Protein AF-A0A956DYC0-F1 (afdb_monomer_lite)

Structure (mmCIF, N/CA/C/O backbone):
data_AF-A0A956DYC0-F1
#
_entry.id   AF-A0A956DYC0-F1
#
loop_
_atom_site.group_PDB
_atom_site.id
_atom_site.type_symbol
_atom_site.label_atom_id
_atom_site.label_alt_id
_atom_site.label_comp_id
_atom_site.label_asym_id
_atom_site.label_entity_id
_atom_site.label_seq_id
_atom_site.pdbx_PDB_ins_code
_atom_site.Cartn_x
_atom_site.Cartn_y
_atom_site.Cartn_z
_atom_site.occupancy
_atom_site.B_iso_or_equiv
_atom_site.auth_seq_id
_atom_site.auth_comp_id
_atom_site.auth_asym_id
_atom_site.auth_atom_id
_atom_site.pdbx_PDB_model_num
ATOM 1 N N . MET A 1 1 ? 24.864 18.639 1.095 1.00 34.06 1 MET A N 1
ATOM 2 C CA . MET A 1 1 ? 24.977 17.179 1.279 1.00 34.06 1 MET A CA 1
ATOM 3 C C . MET A 1 1 ? 24.622 16.540 -0.057 1.00 34.06 1 MET A C 1
ATOM 5 O O . MET A 1 1 ? 23.462 16.574 -0.440 1.00 34.06 1 MET A O 1
ATOM 9 N N . ARG A 1 2 ? 25.625 16.157 -0.858 1.00 31.14 2 ARG A N 1
ATOM 10 C CA . ARG A 1 2 ? 25.400 15.535 -2.173 1.00 31.14 2 ARG A CA 1
ATOM 11 C C . ARG A 1 2 ? 24.999 14.083 -1.911 1.00 31.14 2 ARG A C 1
ATOM 13 O O . ARG A 1 2 ? 25.770 13.373 -1.278 1.00 31.14 2 ARG A O 1
ATOM 20 N N . HIS A 1 3 ? 23.799 13.680 -2.324 1.00 32.25 3 HIS A N 1
ATOM 21 C CA . HIS A 1 3 ? 23.423 12.270 -2.339 1.00 32.25 3 HIS A CA 1
ATOM 22 C C . HIS A 1 3 ? 24.269 11.576 -3.405 1.00 32.25 3 HIS A C 1
ATOM 24 O O . HIS A 1 3 ? 23.993 11.684 -4.598 1.00 32.25 3 HIS A O 1
ATOM 30 N N . ASP A 1 4 ? 25.337 10.922 -2.960 1.00 34.47 4 ASP A N 1
ATOM 31 C CA . ASP A 1 4 ? 26.006 9.894 -3.739 1.00 34.47 4 ASP A CA 1
ATOM 32 C C . ASP A 1 4 ? 25.007 8.738 -3.883 1.00 34.47 4 ASP A C 1
ATOM 34 O O . ASP A 1 4 ? 24.726 8.001 -2.941 1.00 34.47 4 ASP A O 1
ATOM 38 N N . SER A 1 5 ? 24.345 8.699 -5.037 1.00 38.72 5 SER A N 1
ATOM 39 C CA . SER A 1 5 ? 23.397 7.661 -5.441 1.00 38.72 5 SER A CA 1
ATOM 40 C C . SER A 1 5 ? 24.158 6.560 -6.169 1.00 38.72 5 SER A C 1
ATOM 42 O O . SER A 1 5 ? 23.833 6.183 -7.294 1.00 38.72 5 SER A O 1
ATOM 44 N N . THR A 1 6 ? 25.216 6.065 -5.535 1.00 36.75 6 THR A N 1
ATOM 45 C CA . THR A 1 6 ? 25.912 4.868 -5.983 1.00 36.75 6 THR A CA 1
ATOM 46 C C . THR A 1 6 ? 24.935 3.706 -5.835 1.00 36.75 6 THR A C 1
ATOM 48 O O . THR A 1 6 ? 24.700 3.190 -4.746 1.00 36.75 6 THR A O 1
ATOM 51 N N . ILE A 1 7 ? 24.284 3.357 -6.950 1.00 46.53 7 ILE A N 1
ATOM 52 C CA . ILE A 1 7 ? 23.527 2.116 -7.094 1.00 46.53 7 ILE A CA 1
ATOM 53 C C . ILE A 1 7 ? 24.442 0.993 -6.622 1.00 46.53 7 ILE A C 1
ATOM 55 O O . ILE A 1 7 ? 25.565 0.859 -7.110 1.00 46.53 7 ILE A O 1
ATOM 59 N N . ASP A 1 8 ? 23.957 0.210 -5.667 1.00 48.94 8 ASP A N 1
ATOM 60 C CA . ASP A 1 8 ? 24.648 -0.974 -5.190 1.00 48.94 8 ASP A CA 1
ATOM 61 C C . ASP A 1 8 ? 24.904 -1.929 -6.368 1.00 48.94 8 ASP A C 1
ATOM 63 O O . ASP A 1 8 ? 23.996 -2.566 -6.902 1.00 48.94 8 ASP A O 1
ATOM 67 N N . THR A 1 9 ? 26.163 -1.982 -6.806 1.00 48.00 9 THR A N 1
ATOM 68 C CA . THR A 1 9 ? 26.621 -2.814 -7.930 1.00 48.00 9 THR A CA 1
ATOM 69 C C . THR A 1 9 ? 26.598 -4.313 -7.620 1.00 48.00 9 THR A C 1
ATOM 71 O O . THR A 1 9 ? 26.847 -5.116 -8.519 1.00 48.00 9 THR A O 1
ATOM 74 N N . THR A 1 10 ? 26.290 -4.709 -6.378 1.00 60.09 10 THR A N 1
ATOM 75 C CA . THR A 1 10 ? 26.169 -6.120 -5.982 1.00 60.09 10 THR A CA 1
ATOM 76 C C . THR A 1 10 ? 24.792 -6.716 -6.283 1.00 60.09 10 THR A C 1
ATOM 78 O O . THR A 1 10 ? 24.654 -7.941 -6.354 1.00 60.09 10 THR A O 1
ATOM 81 N N . ALA A 1 11 ? 23.786 -5.877 -6.541 1.00 69.00 11 ALA A N 1
ATOM 82 C CA . ALA A 1 11 ? 22.440 -6.332 -6.849 1.00 69.00 11 ALA A CA 1
ATOM 83 C C . ALA A 1 11 ? 22.343 -7.000 -8.228 1.00 69.00 11 ALA A C 1
ATOM 85 O O . ALA A 1 11 ? 22.900 -6.534 -9.225 1.00 69.00 11 ALA A O 1
ATOM 86 N N . ALA A 1 12 ? 21.584 -8.094 -8.310 1.00 80.44 12 ALA A N 1
ATOM 87 C CA . ALA A 1 12 ? 21.341 -8.778 -9.574 1.00 80.44 12 ALA A CA 1
ATOM 88 C C . ALA A 1 12 ? 20.539 -7.882 -10.538 1.00 80.44 12 ALA A C 1
ATOM 90 O O . ALA A 1 12 ? 19.494 -7.337 -10.182 1.00 80.44 12 ALA A O 1
ATOM 91 N N . ASN A 1 13 ? 21.004 -7.762 -11.783 1.00 84.69 13 ASN A N 1
ATOM 92 C CA . ASN A 1 13 ? 20.296 -7.022 -12.823 1.00 84.69 13 ASN A CA 1
ATOM 93 C C . ASN A 1 13 ? 19.103 -7.842 -13.341 1.00 84.69 13 ASN A C 1
ATOM 95 O O . ASN A 1 13 ? 19.291 -8.871 -13.988 1.00 84.69 13 ASN A O 1
ATOM 99 N N . LEU A 1 14 ? 17.882 -7.367 -13.082 1.00 88.25 14 LEU A N 1
ATOM 100 C CA . LEU A 1 14 ? 16.631 -8.025 -13.485 1.00 88.25 14 LEU A CA 1
ATOM 101 C C . LEU A 1 14 ? 15.960 -7.358 -14.695 1.00 88.25 14 LEU A C 1
ATOM 103 O O . LEU A 1 14 ? 14.752 -7.490 -14.887 1.00 88.25 14 LEU A O 1
ATOM 107 N N . ARG A 1 15 ? 16.706 -6.620 -15.524 1.00 87.88 15 ARG A N 1
ATOM 108 C CA . ARG A 1 15 ? 16.139 -5.924 -16.690 1.00 87.88 15 ARG A CA 1
ATOM 109 C C . ARG A 1 15 ? 15.423 -6.864 -17.661 1.00 87.88 15 ARG A C 1
ATOM 111 O O . ARG A 1 15 ? 14.330 -6.530 -18.095 1.00 87.88 15 ARG A O 1
ATOM 118 N N . SER A 1 16 ? 15.993 -8.029 -17.966 1.00 88.19 16 SER A N 1
ATOM 119 C CA . SER A 1 16 ? 15.356 -9.004 -18.866 1.00 88.19 16 SER A CA 1
ATOM 120 C C . SER A 1 16 ? 14.007 -9.493 -18.328 1.00 88.19 16 SER A C 1
ATOM 122 O O . SER A 1 16 ? 13.070 -9.691 -19.092 1.00 88.19 16 SER A O 1
ATOM 124 N N . VAL A 1 17 ? 13.872 -9.616 -17.004 1.00 87.50 17 VAL A N 1
ATOM 125 C CA . VAL A 1 17 ? 12.592 -9.926 -16.351 1.00 87.50 17 VAL A CA 1
ATOM 126 C C . VAL A 1 17 ? 11.616 -8.760 -16.505 1.00 87.50 17 VAL A C 1
ATOM 128 O O . VAL A 1 17 ? 10.456 -8.977 -16.834 1.00 87.50 17 VAL A O 1
ATOM 131 N N . ALA A 1 18 ? 12.074 -7.519 -16.320 1.00 86.19 18 ALA A N 1
ATOM 132 C CA . ALA A 1 18 ? 11.242 -6.338 -16.545 1.00 86.19 18 ALA A CA 1
ATOM 133 C C . ALA A 1 18 ? 10.750 -6.236 -17.998 1.00 86.19 18 ALA A C 1
ATOM 135 O O . ALA A 1 18 ? 9.591 -5.900 -18.224 1.00 86.19 18 ALA A O 1
ATOM 136 N N . GLU A 1 19 ? 11.599 -6.564 -18.975 1.00 88.00 19 GLU A N 1
ATOM 137 C CA . GLU A 1 19 ? 11.237 -6.595 -20.397 1.00 88.00 19 GLU A CA 1
ATOM 138 C C . GLU A 1 19 ? 10.149 -7.641 -20.679 1.00 88.00 19 GLU A C 1
ATOM 140 O O . GLU A 1 19 ? 9.173 -7.320 -21.356 1.00 88.00 19 GLU A O 1
ATOM 145 N N . LEU A 1 20 ? 10.257 -8.839 -20.089 1.00 88.88 20 LEU A N 1
ATOM 146 C CA . LEU A 1 20 ? 9.207 -9.862 -20.160 1.00 88.88 20 LEU A CA 1
ATOM 147 C C . LEU A 1 20 ? 7.888 -9.368 -19.554 1.00 88.88 20 LEU A C 1
ATOM 149 O O . LEU A 1 20 ? 6.838 -9.541 -20.158 1.00 88.88 20 LEU A O 1
ATOM 153 N N . VAL A 1 21 ? 7.922 -8.691 -18.401 1.00 86.12 21 VAL A N 1
ATOM 154 C CA . VAL A 1 21 ? 6.699 -8.161 -17.771 1.00 86.12 21 VAL A CA 1
ATOM 155 C C . VAL A 1 21 ? 6.010 -7.118 -18.656 1.00 86.12 21 VAL A C 1
ATOM 157 O O . VAL A 1 21 ? 4.786 -7.135 -18.784 1.00 86.12 21 VAL A O 1
ATOM 160 N N . VAL A 1 22 ? 6.770 -6.220 -19.290 1.00 85.00 22 VAL A N 1
ATOM 161 C CA . VAL A 1 22 ? 6.196 -5.242 -20.229 1.00 85.00 22 VAL A CA 1
ATOM 162 C C . VAL A 1 22 ? 5.591 -5.944 -21.447 1.00 85.00 22 VAL A C 1
ATOM 164 O O . VAL A 1 22 ? 4.468 -5.614 -21.827 1.00 85.00 22 VAL A O 1
ATOM 167 N N . ALA A 1 23 ? 6.310 -6.902 -22.038 1.00 85.44 23 ALA A N 1
ATOM 168 C CA . ALA A 1 23 ? 5.888 -7.592 -23.254 1.00 85.44 23 ALA A CA 1
ATOM 169 C C . ALA A 1 23 ? 4.670 -8.505 -23.033 1.00 85.44 23 ALA A C 1
ATOM 171 O O . ALA A 1 23 ? 3.701 -8.425 -23.787 1.00 85.44 23 ALA A O 1
ATOM 172 N N . ASP A 1 24 ? 4.694 -9.324 -21.981 1.00 88.31 24 ASP A N 1
ATOM 173 C CA . ASP A 1 24 ? 3.736 -10.419 -21.791 1.00 88.31 24 ASP A CA 1
ATOM 174 C C . ASP A 1 24 ? 2.506 -10.001 -20.976 1.00 88.31 24 ASP A C 1
ATOM 176 O O . ASP A 1 24 ? 1.420 -10.554 -21.153 1.00 88.31 24 ASP A O 1
ATOM 180 N N . HIS A 1 25 ? 2.648 -9.017 -20.080 1.00 80.56 25 HIS A N 1
ATOM 181 C CA . HIS A 1 25 ? 1.558 -8.568 -19.203 1.00 80.56 25 HIS A CA 1
ATOM 182 C C . HIS A 1 25 ? 0.999 -7.197 -19.573 1.00 80.56 25 HIS A C 1
ATOM 184 O O . HIS A 1 25 ? 0.137 -6.685 -18.858 1.00 80.56 25 HIS A O 1
ATOM 190 N N . ALA A 1 26 ? 1.485 -6.603 -20.669 1.00 75.50 26 ALA A N 1
ATOM 191 C CA . ALA A 1 26 ? 1.122 -5.256 -21.094 1.00 75.50 26 ALA A CA 1
ATOM 192 C C . ALA A 1 26 ? 1.177 -4.260 -19.921 1.00 75.50 26 ALA A C 1
ATOM 194 O O . ALA A 1 26 ? 0.277 -3.432 -19.762 1.00 75.50 26 ALA A O 1
ATOM 195 N N . ALA A 1 27 ? 2.218 -4.368 -19.080 1.00 69.19 27 ALA A N 1
ATOM 196 C CA . ALA A 1 27 ? 2.474 -3.446 -17.979 1.00 69.19 27 ALA A CA 1
ATOM 197 C C . ALA A 1 27 ? 2.775 -2.062 -18.569 1.00 69.19 27 ALA A C 1
ATOM 199 O O . ALA A 1 27 ? 3.917 -1.707 -18.862 1.00 69.19 27 ALA A O 1
ATOM 200 N N . ALA A 1 28 ? 1.710 -1.324 -18.862 1.00 69.12 28 ALA A N 1
ATOM 201 C CA . ALA A 1 28 ? 1.778 -0.092 -19.611 1.00 69.12 28 ALA A CA 1
ATOM 202 C C . ALA A 1 28 ? 2.047 1.081 -18.659 1.00 69.12 28 ALA A C 1
ATOM 204 O O . ALA A 1 28 ? 1.350 1.213 -17.652 1.00 69.12 28 ALA A O 1
ATOM 205 N N . PRO A 1 29 ? 2.994 1.977 -18.982 1.00 71.56 29 PRO A N 1
ATOM 206 C CA . PRO A 1 29 ? 3.938 1.934 -20.102 1.00 71.56 29 PRO A CA 1
ATOM 207 C C . PRO A 1 29 ? 5.318 1.345 -19.737 1.00 71.56 29 PRO A C 1
ATOM 209 O O . PRO A 1 29 ? 6.195 1.251 -20.598 1.00 71.56 29 PRO A O 1
ATOM 212 N N . CYS A 1 30 ? 5.519 0.945 -18.481 1.00 82.56 30 CYS A N 1
ATOM 213 C CA . CYS A 1 30 ? 6.776 0.407 -17.973 1.00 82.56 30 CYS A CA 1
ATOM 214 C C . CYS A 1 30 ? 6.566 -0.573 -16.815 1.00 82.56 30 CYS A C 1
ATOM 216 O O . CYS A 1 30 ? 5.571 -0.501 -16.093 1.00 82.56 30 CYS A O 1
ATOM 218 N N . ALA A 1 31 ? 7.569 -1.416 -16.577 1.00 83.62 31 ALA A N 1
ATOM 219 C CA . ALA A 1 31 ? 7.654 -2.279 -15.410 1.00 83.62 31 ALA A CA 1
ATOM 220 C C . ALA A 1 31 ? 8.945 -2.005 -14.636 1.00 83.62 31 ALA A C 1
ATOM 222 O O . ALA A 1 31 ? 10.021 -1.859 -15.221 1.00 83.62 31 ALA A O 1
ATOM 223 N N . VAL A 1 32 ? 8.831 -1.992 -13.310 1.00 84.88 32 VAL A N 1
ATOM 224 C CA . VAL A 1 32 ? 9.963 -2.117 -12.391 1.00 84.88 32 VAL A CA 1
ATOM 225 C C . VAL A 1 32 ? 9.778 -3.423 -11.645 1.00 84.88 32 VAL A C 1
ATOM 227 O O . VAL A 1 32 ? 8.723 -3.665 -11.061 1.00 84.88 32 VAL A O 1
ATOM 230 N N . VAL A 1 33 ? 10.797 -4.270 -11.677 1.00 84.12 33 VAL A N 1
ATOM 231 C CA . VAL A 1 33 ? 10.774 -5.572 -11.019 1.00 84.12 33 VAL A CA 1
ATOM 232 C C . VAL A 1 33 ? 11.873 -5.578 -9.979 1.00 84.12 33 VAL A C 1
ATOM 234 O O . VAL A 1 33 ? 13.021 -5.266 -10.286 1.00 84.12 33 VAL A O 1
ATOM 237 N N . GLY A 1 34 ? 11.509 -5.913 -8.748 1.00 86.25 34 GLY A N 1
ATOM 238 C CA . GLY A 1 34 ? 12.435 -6.178 -7.657 1.00 86.25 34 GLY A CA 1
ATOM 239 C C . GLY A 1 34 ? 12.259 -7.616 -7.193 1.00 86.25 34 GLY A C 1
ATOM 240 O O . GLY A 1 34 ? 11.146 -8.142 -7.204 1.00 86.25 34 GLY A O 1
ATOM 241 N N . GLY A 1 35 ? 13.349 -8.258 -6.796 1.00 83.00 35 GLY A N 1
ATOM 242 C CA . GLY A 1 35 ? 13.334 -9.639 -6.342 1.00 83.00 35 GLY A CA 1
ATOM 243 C C . GLY A 1 35 ? 14.425 -9.916 -5.323 1.00 83.00 35 GLY A C 1
ATOM 244 O O . GLY A 1 35 ? 15.437 -9.221 -5.254 1.00 83.00 35 GLY A O 1
ATOM 245 N N . ALA A 1 36 ? 14.207 -10.961 -4.536 1.00 82.81 36 ALA A N 1
ATOM 246 C CA . ALA A 1 36 ? 15.200 -11.517 -3.637 1.00 82.81 36 ALA A CA 1
ATOM 247 C C . ALA A 1 36 ? 15.235 -13.030 -3.836 1.00 82.81 36 ALA A C 1
ATOM 249 O O . ALA A 1 36 ? 14.191 -13.681 -3.880 1.00 82.81 36 ALA A O 1
ATOM 250 N N . VAL A 1 37 ? 16.432 -13.590 -3.953 1.00 73.25 37 VAL A N 1
ATOM 251 C CA . VAL A 1 37 ? 16.652 -15.031 -4.045 1.00 73.25 37 VAL A CA 1
ATOM 252 C C . VAL A 1 37 ? 17.528 -15.440 -2.882 1.00 73.25 37 VAL A C 1
ATOM 254 O O . VAL A 1 37 ? 18.630 -14.927 -2.712 1.00 73.25 37 VAL A O 1
ATOM 257 N N . ARG A 1 38 ? 17.061 -16.400 -2.088 1.00 74.69 38 ARG A N 1
ATOM 258 C CA . ARG A 1 38 ? 17.907 -17.027 -1.081 1.00 74.69 38 ARG A CA 1
ATOM 259 C C . ARG A 1 38 ? 18.794 -18.061 -1.760 1.00 74.69 38 ARG A C 1
ATOM 261 O O . ARG A 1 38 ? 18.287 -19.018 -2.339 1.00 74.69 38 ARG A O 1
ATOM 268 N N . GLY A 1 39 ? 20.107 -17.886 -1.681 1.00 63.81 39 GLY A N 1
ATOM 269 C CA . GLY A 1 39 ? 21.053 -18.924 -2.057 1.00 63.81 39 GLY A CA 1
ATOM 270 C C . GLY A 1 39 ? 20.873 -20.123 -1.131 1.00 63.81 39 GLY A C 1
ATOM 271 O O . GLY A 1 39 ? 21.136 -20.037 0.069 1.00 63.81 39 GLY A O 1
ATOM 272 N N . SER A 1 40 ? 20.404 -21.249 -1.664 1.00 55.16 40 SER A N 1
ATOM 273 C CA . SER A 1 40 ? 20.405 -22.517 -0.940 1.00 55.16 40 SER A CA 1
ATOM 274 C C . SER A 1 40 ? 21.854 -22.921 -0.664 1.00 55.16 40 SER A C 1
ATOM 276 O O . SER A 1 40 ? 22.632 -23.128 -1.596 1.00 55.16 40 SER A O 1
ATOM 278 N N . ARG A 1 41 ? 22.244 -23.043 0.606 1.00 51.91 41 ARG A N 1
ATOM 279 C CA . ARG A 1 41 ? 23.504 -23.705 0.960 1.00 51.91 41 ARG A CA 1
ATOM 280 C C . ARG A 1 41 ? 23.389 -25.197 0.637 1.00 51.91 41 ARG A C 1
ATOM 282 O O . ARG A 1 41 ? 22.842 -25.923 1.450 1.00 51.91 41 ARG A O 1
ATOM 289 N N . GLU A 1 42 ? 23.953 -25.613 -0.494 1.00 44.06 42 GLU A N 1
ATOM 290 C CA . GLU A 1 42 ? 24.914 -26.724 -0.593 1.00 44.06 42 GLU A CA 1
ATOM 291 C C . GLU A 1 42 ? 25.876 -26.432 -1.767 1.00 44.06 42 GLU A C 1
ATOM 293 O O . GLU A 1 42 ? 25.454 -26.312 -2.913 1.00 44.06 42 GLU A O 1
ATOM 298 N N . GLY A 1 43 ? 27.175 -26.265 -1.480 1.00 48.03 43 GLY A N 1
ATOM 299 C CA . GLY A 1 43 ? 28.246 -26.377 -2.486 1.00 48.03 43 GLY A CA 1
ATOM 300 C C . GLY A 1 43 ? 28.879 -25.109 -3.088 1.00 48.03 43 GLY A C 1
ATOM 301 O O . GLY A 1 43 ? 29.874 -25.251 -3.793 1.00 48.03 43 GLY A O 1
ATOM 302 N N . LEU A 1 44 ? 28.403 -23.885 -2.818 1.00 46.03 44 LEU A N 1
ATOM 303 C CA . LEU A 1 44 ? 29.034 -22.654 -3.343 1.00 46.03 44 LEU A CA 1
ATOM 304 C C . LEU A 1 44 ? 29.827 -21.891 -2.261 1.00 46.03 44 LEU A C 1
ATOM 306 O O . LEU A 1 44 ? 29.279 -21.639 -1.183 1.00 46.03 44 LEU A O 1
ATOM 310 N N . PRO A 1 45 ? 31.097 -21.504 -2.515 1.00 41.16 45 PRO A N 1
ATOM 311 C CA . PRO A 1 45 ? 31.881 -20.715 -1.572 1.00 41.16 45 PRO A CA 1
ATOM 312 C C . PRO A 1 45 ? 31.239 -19.337 -1.381 1.00 41.16 45 PRO A C 1
ATOM 314 O O . PRO A 1 45 ? 31.051 -18.576 -2.328 1.00 41.16 45 PRO A O 1
ATOM 317 N N . VAL A 1 46 ? 30.893 -19.035 -0.130 1.00 48.03 46 VAL A N 1
ATOM 318 C CA . VAL A 1 46 ? 30.388 -17.731 0.310 1.00 48.03 46 VAL A CA 1
ATOM 319 C C . VAL A 1 46 ? 31.511 -16.711 0.122 1.00 48.03 46 VAL A C 1
ATOM 321 O O . VAL A 1 46 ? 32.482 -16.727 0.879 1.00 48.03 46 VAL A O 1
ATOM 324 N N . SER A 1 47 ? 31.411 -15.838 -0.885 1.00 45.03 47 SER A N 1
ATOM 325 C CA . SER A 1 47 ? 32.315 -14.693 -0.985 1.00 45.03 47 SER A CA 1
ATOM 326 C C . SER A 1 47 ? 31.963 -13.693 0.110 1.00 45.03 47 SER A C 1
ATOM 328 O O . SER A 1 47 ? 30.825 -13.243 0.228 1.00 45.03 47 SER A O 1
ATOM 330 N N . THR A 1 48 ? 32.956 -13.372 0.927 1.00 43.16 48 THR A N 1
ATOM 331 C CA . THR A 1 48 ? 32.893 -12.452 2.059 1.00 43.16 48 THR A CA 1
ATOM 332 C C . THR A 1 48 ? 32.725 -11.006 1.598 1.00 43.16 48 THR A C 1
ATOM 334 O O . THR A 1 48 ? 33.687 -10.249 1.552 1.00 43.16 48 THR A O 1
ATOM 337 N N . THR A 1 49 ? 31.498 -10.611 1.290 1.00 44.56 49 THR A N 1
ATOM 338 C CA . THR A 1 49 ? 31.050 -9.214 1.316 1.00 44.56 49 THR A CA 1
ATOM 339 C C . THR A 1 49 ? 29.615 -9.228 1.832 1.00 44.56 49 THR A C 1
ATOM 341 O O . THR A 1 49 ? 28.812 -10.047 1.403 1.00 44.56 49 THR A O 1
ATOM 344 N N . SER A 1 50 ? 29.340 -8.420 2.850 1.00 48.69 50 SER A N 1
ATOM 345 C CA . SER A 1 50 ? 28.193 -8.512 3.758 1.00 48.69 50 SER A CA 1
ATOM 346 C C . SER A 1 50 ? 26.809 -8.635 3.091 1.00 48.69 50 SER A C 1
ATOM 348 O O . SER A 1 50 ? 26.221 -7.630 2.710 1.00 48.69 50 SER A O 1
ATOM 350 N N . GLU A 1 51 ? 26.238 -9.839 3.086 1.00 49.00 51 GLU A N 1
ATOM 351 C CA . GLU A 1 51 ? 24.795 -10.091 2.969 1.00 49.00 51 GLU A CA 1
ATOM 352 C C . GLU A 1 51 ? 24.402 -11.004 4.139 1.00 49.00 51 GLU A C 1
ATOM 354 O O . GLU A 1 51 ? 24.745 -12.190 4.175 1.00 49.00 51 GLU A O 1
ATOM 359 N N . ALA A 1 52 ? 23.736 -10.449 5.152 1.00 51.66 52 ALA A N 1
ATOM 360 C CA . ALA A 1 52 ? 23.164 -11.255 6.222 1.00 51.66 52 ALA A CA 1
ATOM 361 C C . ALA A 1 52 ? 22.114 -12.222 5.622 1.00 51.66 52 ALA A C 1
ATOM 363 O O . ALA A 1 52 ? 21.274 -11.822 4.821 1.00 51.66 52 ALA A O 1
ATOM 364 N N . ASP A 1 53 ? 22.187 -13.501 6.002 1.00 58.97 53 ASP A N 1
ATOM 365 C CA . ASP A 1 53 ? 21.214 -14.577 5.729 1.00 58.97 53 ASP A CA 1
ATOM 366 C C . ASP A 1 53 ? 21.165 -15.234 4.333 1.00 58.97 53 ASP A C 1
ATOM 368 O O . ASP A 1 53 ? 20.278 -16.060 4.072 1.00 58.97 53 ASP A O 1
ATOM 372 N N . GLY A 1 54 ? 22.155 -14.986 3.467 1.00 67.94 54 GLY A N 1
ATOM 373 C CA . GLY A 1 54 ? 22.276 -15.686 2.178 1.00 67.94 54 GLY A CA 1
ATOM 374 C C . GLY A 1 54 ? 21.205 -15.288 1.161 1.00 67.94 54 GLY A C 1
ATOM 375 O O . GLY A 1 54 ? 20.879 -16.066 0.266 1.00 67.94 54 GLY A O 1
ATOM 376 N N . TRP A 1 55 ? 20.631 -14.099 1.318 1.00 76.38 55 TRP A N 1
ATOM 377 C CA . TRP A 1 55 ? 19.713 -13.497 0.362 1.00 76.38 55 TRP A CA 1
ATOM 378 C C . TRP A 1 55 ? 20.469 -12.592 -0.589 1.00 76.38 55 TRP A C 1
ATOM 380 O O . TRP A 1 55 ? 21.133 -11.670 -0.139 1.00 76.38 55 TRP A O 1
ATOM 390 N N . ARG A 1 56 ? 20.281 -12.831 -1.884 1.00 79.44 56 ARG A N 1
ATOM 391 C CA . ARG A 1 56 ? 20.723 -11.957 -2.963 1.00 79.44 56 ARG A CA 1
ATOM 392 C C . ARG A 1 56 ? 19.544 -11.146 -3.456 1.00 79.44 56 ARG A C 1
ATOM 394 O O . ARG A 1 56 ? 18.516 -11.717 -3.828 1.00 79.44 56 ARG A O 1
ATOM 401 N N . PHE A 1 57 ? 19.698 -9.835 -3.502 1.00 83.94 57 PHE A N 1
ATOM 402 C CA . PHE A 1 57 ? 18.663 -8.925 -3.984 1.00 83.94 57 PHE A CA 1
ATOM 403 C C . PHE A 1 57 ? 18.956 -8.484 -5.420 1.00 83.94 57 PHE A C 1
ATOM 405 O O . PHE A 1 57 ? 20.101 -8.490 -5.871 1.00 83.94 57 PHE A O 1
ATOM 412 N N . GLY A 1 58 ? 17.917 -8.134 -6.170 1.00 86.50 58 GLY A N 1
ATOM 413 C CA . GLY A 1 58 ? 18.051 -7.671 -7.545 1.00 86.50 58 GLY A CA 1
ATOM 414 C C . GLY A 1 58 ? 16.882 -6.812 -7.990 1.00 86.50 58 GLY A C 1
ATOM 415 O O . GLY A 1 58 ? 15.781 -6.908 -7.442 1.00 86.50 58 GLY A O 1
ATOM 416 N N . TRP A 1 59 ? 17.117 -5.978 -8.997 1.00 89.00 59 TRP A N 1
ATOM 417 C CA . TRP A 1 59 ? 16.081 -5.149 -9.604 1.00 89.00 59 TRP A CA 1
ATOM 418 C C . TRP A 1 59 ? 16.380 -4.806 -11.063 1.00 89.00 59 TRP A C 1
ATOM 420 O O . TRP A 1 59 ? 17.507 -4.916 -11.546 1.00 89.00 59 TRP A O 1
ATOM 430 N N . GLY A 1 60 ? 15.344 -4.389 -11.784 1.00 88.69 60 GLY A N 1
ATOM 431 C CA . GLY A 1 60 ? 15.425 -3.945 -13.169 1.00 88.69 60 GLY A CA 1
ATOM 432 C C . GLY A 1 60 ? 14.210 -3.113 -13.554 1.00 88.69 60 GLY A C 1
ATOM 433 O O . GLY A 1 60 ? 13.144 -3.240 -12.954 1.00 88.69 60 GLY A O 1
ATOM 434 N N . ALA A 1 61 ? 14.377 -2.255 -14.555 1.00 89.12 61 ALA A N 1
ATOM 435 C CA . ALA A 1 61 ? 13.302 -1.451 -15.120 1.00 89.12 61 ALA A CA 1
ATOM 436 C C . ALA A 1 61 ? 13.334 -1.540 -16.649 1.00 89.12 61 ALA A C 1
ATOM 438 O O . ALA A 1 61 ? 14.417 -1.560 -17.239 1.00 89.12 61 ALA A O 1
ATOM 439 N N . ALA A 1 62 ? 12.159 -1.583 -17.274 1.00 89.56 62 ALA A N 1
ATOM 440 C CA . ALA A 1 62 ? 11.997 -1.593 -18.725 1.00 89.56 62 ALA A CA 1
ATOM 441 C C . ALA A 1 62 ? 10.697 -0.889 -19.144 1.00 89.56 62 ALA A C 1
ATOM 443 O O . ALA A 1 62 ? 9.759 -0.778 -18.355 1.00 89.56 62 ALA A O 1
ATOM 444 N N . GLY A 1 63 ? 10.640 -0.427 -20.395 1.00 87.44 63 GLY A N 1
ATOM 445 C CA . GLY A 1 63 ? 9.500 0.293 -20.972 1.00 87.44 63 GLY A CA 1
ATOM 446 C C . GLY A 1 63 ? 9.742 1.797 -21.115 1.00 87.44 63 GLY A C 1
ATOM 447 O O . GLY A 1 63 ? 10.885 2.257 -21.152 1.00 87.44 63 GLY A O 1
ATOM 448 N N . VAL A 1 64 ? 8.663 2.568 -21.219 1.00 84.81 64 VAL A N 1
ATOM 449 C CA . VAL A 1 64 ? 8.676 4.027 -21.429 1.00 84.81 64 VAL A CA 1
ATOM 450 C C . VAL A 1 64 ? 7.827 4.722 -20.363 1.00 84.81 64 VAL A C 1
ATOM 452 O O . VAL A 1 64 ? 6.939 4.103 -19.797 1.00 84.81 64 VAL A O 1
ATOM 455 N N . LEU A 1 65 ? 8.083 5.995 -20.045 1.00 75.19 65 LEU A N 1
ATOM 456 C CA . LEU A 1 65 ? 7.412 6.651 -18.902 1.00 75.19 65 LEU A C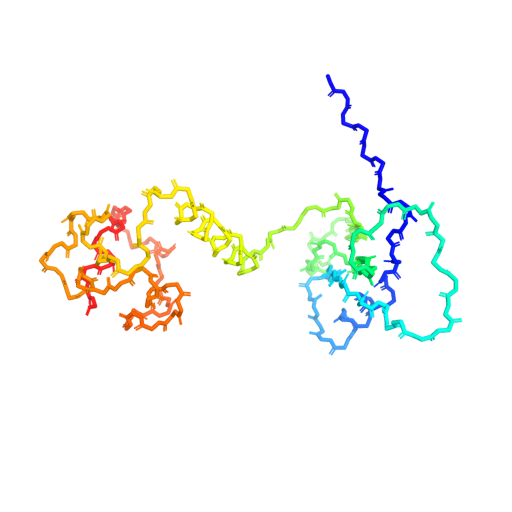A 1
ATOM 457 C C . LEU A 1 65 ? 5.947 7.052 -19.146 1.00 75.19 65 LEU A C 1
ATOM 459 O O . LEU A 1 65 ? 5.213 7.281 -18.187 1.00 75.19 65 LEU A O 1
ATOM 463 N N . TRP A 1 66 ? 5.496 7.158 -20.398 1.00 73.88 66 TRP A N 1
ATOM 464 C CA . TRP A 1 66 ? 4.097 7.467 -20.708 1.00 73.88 66 TRP A CA 1
ATOM 465 C C . TRP A 1 66 ? 3.640 6.849 -22.032 1.00 73.88 66 TRP A C 1
ATOM 467 O O . TRP A 1 66 ? 4.310 6.955 -23.058 1.00 73.88 66 TRP A O 1
ATOM 477 N N . THR A 1 67 ? 2.440 6.273 -22.032 1.00 63.56 67 THR A N 1
ATOM 478 C CA . THR A 1 67 ? 1.678 5.902 -23.230 1.00 63.56 67 THR A CA 1
ATOM 479 C C . THR A 1 67 ? 0.730 7.046 -23.575 1.00 63.56 67 THR A C 1
ATOM 481 O O . THR A 1 67 ? -0.455 7.021 -23.256 1.00 63.56 67 THR A O 1
ATOM 484 N N . ARG A 1 68 ? 1.244 8.101 -24.214 1.00 58.59 68 ARG A N 1
ATOM 485 C CA . ARG A 1 68 ? 0.358 9.050 -24.905 1.00 58.59 68 ARG A CA 1
ATOM 486 C C . ARG A 1 68 ? 0.144 8.578 -26.343 1.00 58.59 68 ARG A C 1
ATOM 488 O O . ARG A 1 68 ? 1.092 8.071 -26.942 1.00 58.59 68 ARG A O 1
ATOM 495 N N . PRO A 1 69 ? -1.058 8.772 -26.918 1.00 57.59 69 PRO A N 1
ATOM 496 C CA . PRO A 1 69 ? -1.261 8.565 -28.344 1.00 57.59 69 PRO A CA 1
ATOM 497 C C . PRO A 1 69 ? -0.208 9.369 -29.126 1.00 57.59 69 PRO A C 1
ATOM 499 O O . PRO A 1 69 ? 0.012 10.535 -28.775 1.00 57.59 69 PRO A O 1
ATOM 502 N N . PRO A 1 70 ? 0.411 8.810 -30.183 1.00 55.75 70 PRO A N 1
ATOM 503 C CA . PRO A 1 70 ? 1.443 9.496 -30.967 1.00 55.75 70 PRO A CA 1
ATOM 504 C C . PRO A 1 70 ? 1.024 10.897 -31.440 1.00 55.75 70 PRO A C 1
ATOM 506 O O . PRO A 1 70 ? 1.849 11.798 -31.522 1.00 55.75 70 PRO A O 1
ATOM 509 N N . ALA A 1 71 ? -0.278 11.113 -31.656 1.00 59.53 71 ALA A N 1
ATOM 510 C CA . ALA A 1 71 ? -0.855 12.390 -32.075 1.00 59.53 71 ALA A CA 1
ATOM 511 C C . ALA A 1 71 ? -0.699 13.548 -31.063 1.00 59.53 71 ALA A C 1
ATOM 513 O O . ALA A 1 71 ? -0.873 14.704 -31.440 1.00 59.53 71 ALA A O 1
ATOM 514 N N . LEU A 1 72 ? -0.392 13.268 -29.789 1.00 57.78 72 LEU A N 1
ATOM 515 C CA . LEU A 1 72 ? -0.270 14.277 -28.723 1.00 57.78 72 LEU A CA 1
ATOM 516 C C . LEU A 1 72 ? 1.162 14.448 -28.195 1.00 57.78 72 LEU A C 1
ATOM 518 O O . LEU A 1 72 ? 1.395 15.251 -27.286 1.00 57.78 72 LEU A O 1
ATOM 522 N N . LEU A 1 73 ? 2.127 13.698 -28.729 1.00 60.00 73 LEU A N 1
ATOM 523 C CA . LEU A 1 73 ? 3.526 13.779 -28.326 1.00 60.00 73 LEU A CA 1
ATOM 524 C C . LEU A 1 73 ? 4.339 14.547 -29.367 1.00 60.00 73 LEU A C 1
ATOM 526 O O . LEU A 1 73 ? 4.363 14.200 -30.540 1.00 60.00 73 LEU A O 1
ATOM 530 N N . ARG A 1 74 ? 5.042 15.592 -28.915 1.00 62.22 74 ARG A N 1
ATOM 531 C CA . ARG A 1 74 ? 6.022 16.322 -29.738 1.00 62.22 74 ARG A CA 1
ATOM 532 C C . ARG A 1 74 ? 7.351 15.567 -29.876 1.00 62.22 74 ARG A C 1
ATOM 534 O O . ARG A 1 74 ? 8.145 15.916 -30.741 1.00 62.22 74 ARG A O 1
ATOM 541 N N . THR A 1 75 ? 7.592 14.574 -29.019 1.00 66.12 75 THR A N 1
ATOM 542 C CA . THR A 1 75 ? 8.823 13.774 -28.937 1.00 66.12 75 THR A CA 1
ATOM 543 C C . THR A 1 75 ? 8.506 12.357 -28.460 1.00 66.12 75 THR A C 1
ATOM 545 O O . THR A 1 75 ? 7.519 12.154 -27.748 1.00 66.12 75 THR A O 1
ATOM 548 N N . GLU A 1 76 ? 9.362 11.392 -28.796 1.00 72.38 76 GLU A N 1
ATOM 549 C CA . GLU A 1 76 ? 9.269 10.025 -28.271 1.00 72.38 76 GLU A CA 1
ATOM 550 C C . GLU A 1 76 ? 9.269 10.009 -26.728 1.00 72.38 76 GLU A C 1
ATOM 552 O O . GLU A 1 76 ? 9.912 10.859 -26.096 1.00 72.38 76 GLU A O 1
ATOM 557 N N . PRO A 1 77 ? 8.517 9.090 -26.094 1.00 74.44 77 PRO A N 1
ATOM 558 C CA . PRO A 1 77 ? 8.506 8.964 -24.645 1.00 74.44 77 PRO A CA 1
ATOM 559 C C . PRO A 1 77 ? 9.878 8.480 -24.139 1.00 74.44 77 PRO A C 1
ATOM 561 O O . PRO A 1 77 ? 10.471 7.581 -24.738 1.00 74.44 77 PRO A O 1
ATOM 564 N N . PRO A 1 78 ? 10.397 9.039 -23.033 1.00 81.88 78 PRO A N 1
ATOM 565 C CA . PRO A 1 78 ? 11.695 8.647 -22.501 1.00 81.88 78 PRO A CA 1
ATOM 566 C C . PRO A 1 78 ? 11.669 7.199 -22.000 1.00 81.88 78 PRO A C 1
ATOM 568 O O . PRO A 1 78 ? 10.664 6.731 -21.451 1.00 81.88 78 PRO A O 1
ATOM 571 N N . SER A 1 79 ? 12.796 6.504 -22.159 1.00 85.44 79 SER A N 1
ATOM 572 C CA . SER A 1 79 ? 12.985 5.157 -21.624 1.00 85.44 79 SER A CA 1
ATOM 573 C C . SER A 1 79 ? 12.956 5.166 -20.096 1.00 85.44 79 SER A C 1
ATOM 575 O O . SER A 1 79 ? 13.579 6.014 -19.453 1.00 85.44 79 SER A O 1
ATOM 577 N N . ALA A 1 80 ? 12.266 4.190 -19.513 1.00 84.94 80 ALA A N 1
ATOM 578 C CA . ALA A 1 80 ? 12.306 3.956 -18.080 1.00 84.94 80 ALA A CA 1
ATOM 579 C C . ALA A 1 80 ? 13.705 3.481 -17.650 1.00 84.94 80 ALA A C 1
ATOM 581 O O . ALA A 1 80 ? 14.403 2.773 -18.378 1.00 84.94 80 ALA A O 1
ATOM 582 N N . SER A 1 81 ? 14.112 3.856 -16.440 1.00 83.62 81 SER A N 1
ATOM 583 C CA . SER A 1 81 ? 15.351 3.387 -15.814 1.00 83.62 81 SER A CA 1
ATOM 584 C C . SER A 1 81 ? 15.150 3.239 -14.310 1.00 83.62 81 SER A C 1
ATOM 586 O O . SER A 1 81 ? 14.179 3.753 -13.758 1.00 83.62 81 SER A O 1
ATOM 588 N N . THR A 1 82 ? 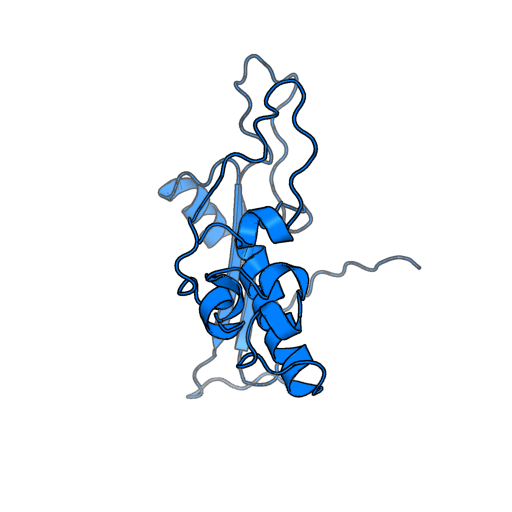16.094 2.592 -13.630 1.00 82.19 82 THR A N 1
ATOM 589 C CA . THR A 1 82 ? 16.071 2.389 -12.170 1.00 82.19 82 THR A CA 1
ATOM 590 C C . THR A 1 82 ? 16.215 3.680 -11.359 1.00 82.19 82 THR A C 1
ATOM 592 O O . THR A 1 82 ? 16.069 3.649 -10.143 1.00 82.19 82 THR A O 1
ATOM 595 N N . HIS A 1 83 ? 16.507 4.812 -12.007 1.00 82.38 83 HIS A N 1
ATOM 596 C CA . HIS A 1 83 ? 16.554 6.132 -11.370 1.00 82.38 83 HIS A CA 1
ATOM 597 C C . HIS A 1 83 ? 15.215 6.874 -11.414 1.00 82.38 83 HIS A C 1
ATOM 599 O O . HIS A 1 83 ? 15.065 7.903 -10.757 1.00 82.38 83 HIS A O 1
ATOM 605 N N . HIS A 1 84 ? 14.254 6.393 -12.204 1.00 82.69 84 HIS A N 1
ATOM 606 C CA . HIS A 1 84 ? 12.941 7.012 -12.285 1.00 82.69 84 HIS A CA 1
ATOM 607 C C . HIS A 1 84 ? 12.072 6.566 -11.112 1.00 82.69 84 HIS A C 1
ATOM 609 O O . HIS A 1 84 ? 12.034 5.390 -10.753 1.00 82.69 84 HIS A O 1
ATOM 615 N N . ILE A 1 85 ? 11.368 7.528 -10.521 1.00 80.12 85 ILE A N 1
ATOM 616 C CA . ILE A 1 85 ? 10.448 7.302 -9.409 1.00 80.12 85 ILE A CA 1
ATOM 617 C C . ILE A 1 85 ? 9.043 7.117 -9.983 1.00 80.12 85 ILE A C 1
ATOM 619 O O . ILE A 1 85 ? 8.599 7.915 -10.808 1.00 80.12 85 ILE A O 1
ATOM 623 N N . PHE A 1 86 ? 8.350 6.082 -9.514 1.00 76.00 86 PHE A N 1
ATOM 624 C CA . PHE A 1 86 ? 6.976 5.761 -9.889 1.00 76.00 86 PHE A CA 1
ATOM 625 C C . PHE A 1 86 ? 6.066 5.805 -8.664 1.00 76.00 86 PHE A C 1
ATOM 627 O O . PHE A 1 86 ? 6.515 5.545 -7.545 1.00 76.00 86 PHE A O 1
ATOM 634 N N . ASP A 1 87 ? 4.783 6.101 -8.882 1.00 77.50 87 ASP A N 1
ATOM 635 C CA . ASP A 1 87 ? 3.771 5.885 -7.852 1.00 77.50 87 ASP A CA 1
ATOM 636 C C . ASP A 1 87 ? 3.675 4.380 -7.563 1.00 77.50 87 ASP A C 1
ATOM 638 O O . ASP A 1 87 ? 3.422 3.569 -8.455 1.00 77.50 87 ASP A O 1
ATOM 642 N N . LEU A 1 88 ? 3.921 4.006 -6.308 1.00 82.88 88 LEU A N 1
ATOM 643 C CA . LEU A 1 88 ? 3.881 2.621 -5.850 1.00 82.88 88 LEU A CA 1
ATOM 644 C C . LEU A 1 88 ? 2.445 2.105 -5.681 1.00 82.88 88 LEU A C 1
ATOM 646 O O . LEU A 1 88 ? 2.238 0.895 -5.562 1.00 82.88 88 LEU A O 1
ATOM 650 N N . ALA A 1 89 ? 1.449 2.994 -5.663 1.00 84.56 89 ALA A N 1
ATOM 651 C CA . ALA A 1 89 ? 0.041 2.673 -5.495 1.00 84.56 89 ALA A CA 1
ATOM 652 C C . ALA A 1 89 ? -0.168 1.669 -4.343 1.00 84.56 89 ALA A C 1
ATOM 654 O O . ALA A 1 89 ? 0.236 1.903 -3.199 1.00 84.56 89 ALA A O 1
ATOM 655 N N . SER A 1 90 ? -0.767 0.508 -4.625 1.00 88.00 90 SER A N 1
ATOM 656 C CA . SER A 1 90 ? -1.025 -0.521 -3.612 1.00 88.00 90 SER A CA 1
ATOM 657 C C . SER A 1 90 ? 0.232 -1.166 -3.014 1.00 88.00 90 SER A C 1
ATOM 659 O O . SER A 1 90 ? 0.123 -1.721 -1.920 1.00 88.00 90 SER A O 1
ATOM 661 N N . LEU A 1 91 ? 1.415 -1.037 -3.630 1.00 86.19 91 LEU A N 1
ATOM 662 C CA . LEU A 1 91 ? 2.688 -1.459 -3.021 1.00 86.19 91 LEU A CA 1
ATOM 663 C C . LEU A 1 91 ? 3.074 -0.605 -1.799 1.00 86.19 91 LEU A C 1
ATOM 665 O O . LEU A 1 91 ? 3.995 -0.952 -1.066 1.00 86.19 91 LEU A O 1
ATOM 669 N N . THR A 1 92 ? 2.327 0.462 -1.512 1.00 90.50 92 THR A N 1
ATOM 670 C CA . THR A 1 92 ? 2.437 1.222 -0.259 1.00 90.50 92 THR A CA 1
ATOM 671 C C . THR A 1 92 ? 1.898 0.438 0.950 1.00 90.50 92 THR A C 1
ATOM 673 O O . THR A 1 92 ? 2.346 0.651 2.076 1.00 90.50 92 THR A O 1
ATOM 676 N N . LYS A 1 93 ? 0.966 -0.512 0.761 1.00 93.25 93 LYS A N 1
ATOM 677 C CA . LYS A 1 93 ? 0.330 -1.256 1.870 1.00 93.25 93 LYS A CA 1
ATOM 678 C C . LYS A 1 93 ? 1.327 -2.077 2.713 1.00 93.25 93 LYS A C 1
ATOM 680 O O . LYS A 1 93 ? 1.240 -1.994 3.936 1.00 93.25 93 LYS A O 1
ATOM 685 N N . PRO A 1 94 ? 2.304 -2.808 2.135 1.00 93.38 94 PRO A N 1
ATOM 686 C CA . PRO A 1 94 ? 3.368 -3.446 2.914 1.00 93.38 94 PRO A CA 1
ATOM 687 C C . PRO A 1 94 ? 4.181 -2.482 3.789 1.00 93.38 94 PRO A C 1
ATOM 689 O O . PRO A 1 94 ? 4.558 -2.850 4.899 1.00 93.38 94 PRO A O 1
ATOM 692 N N . ILE A 1 95 ? 4.416 -1.243 3.337 1.00 94.00 95 ILE A N 1
ATOM 693 C CA . ILE A 1 95 ? 5.101 -0.220 4.145 1.00 94.00 95 ILE A CA 1
ATOM 694 C C . ILE A 1 95 ? 4.242 0.133 5.365 1.00 94.00 95 ILE A C 1
ATOM 696 O O . ILE A 1 95 ? 4.746 0.185 6.484 1.00 94.00 95 ILE A O 1
ATOM 700 N N . VAL A 1 96 ? 2.929 0.303 5.174 1.00 94.94 96 VAL A N 1
ATOM 701 C CA . VAL A 1 96 ? 1.979 0.516 6.279 1.00 94.94 96 VAL A CA 1
ATOM 702 C C . VAL A 1 96 ? 1.976 -0.679 7.240 1.00 94.94 96 VAL A C 1
ATOM 704 O O . VAL A 1 96 ? 2.071 -0.486 8.450 1.00 94.94 96 VAL A O 1
ATOM 707 N N . ALA A 1 97 ? 1.947 -1.910 6.726 1.00 95.00 97 ALA A N 1
ATOM 708 C CA . ALA A 1 97 ? 1.991 -3.119 7.547 1.00 95.00 97 ALA A CA 1
ATOM 709 C C . ALA A 1 97 ? 3.283 -3.217 8.382 1.00 95.00 97 ALA A C 1
ATOM 711 O O . ALA A 1 97 ? 3.230 -3.540 9.571 1.00 95.00 97 ALA A O 1
ATOM 712 N N . LEU A 1 98 ? 4.438 -2.883 7.794 1.00 95.81 98 LEU A N 1
ATOM 713 C CA . LEU A 1 98 ? 5.716 -2.828 8.506 1.00 95.81 98 LEU A CA 1
ATOM 714 C C . LEU A 1 98 ? 5.701 -1.764 9.611 1.00 95.81 98 LEU A C 1
ATOM 716 O O . LEU A 1 98 ? 6.173 -2.021 10.719 1.00 95.81 98 LEU A O 1
ATOM 720 N N . THR A 1 99 ? 5.134 -0.589 9.337 1.00 95.88 99 THR A N 1
ATOM 721 C CA . THR A 1 99 ? 4.970 0.475 10.335 1.00 95.88 99 THR A CA 1
ATOM 722 C C . THR A 1 99 ? 4.135 -0.001 11.523 1.00 95.88 99 THR A C 1
ATOM 724 O O . THR A 1 99 ? 4.563 0.168 12.663 1.00 95.88 99 THR A O 1
ATOM 727 N N . LEU A 1 100 ? 3.001 -0.671 11.282 1.00 95.56 100 LEU A N 1
ATOM 728 C CA . LEU A 1 100 ? 2.169 -1.241 12.350 1.00 95.56 100 LEU A CA 1
ATOM 729 C C . LEU A 1 100 ? 2.931 -2.268 13.196 1.00 95.56 100 LEU A C 1
ATOM 731 O O . LEU A 1 100 ? 2.848 -2.245 14.424 1.00 95.56 100 LEU A O 1
ATOM 735 N N . ALA A 1 101 ? 3.704 -3.151 12.558 1.00 95.00 101 ALA A N 1
ATOM 736 C CA . ALA A 1 101 ? 4.523 -4.133 13.265 1.00 95.00 101 ALA A CA 1
ATOM 737 C C . ALA A 1 101 ? 5.585 -3.465 14.155 1.00 95.00 101 ALA A C 1
ATOM 739 O O . ALA A 1 101 ? 5.763 -3.866 15.305 1.00 95.00 101 ALA A O 1
ATOM 740 N N . ARG A 1 102 ? 6.252 -2.418 13.653 1.00 97.31 102 ARG A N 1
ATOM 741 C CA . ARG A 1 102 ? 7.263 -1.670 14.413 1.00 97.31 102 ARG A CA 1
ATOM 742 C C . ARG A 1 102 ? 6.673 -0.900 15.588 1.00 97.31 102 ARG A C 1
ATOM 744 O O . ARG A 1 102 ? 7.257 -0.927 16.666 1.00 97.31 102 ARG A O 1
ATOM 751 N N . LEU A 1 103 ? 5.523 -0.254 15.404 1.00 96.62 103 LEU A N 1
ATOM 752 C CA . LEU A 1 103 ? 4.837 0.463 16.483 1.00 96.62 103 LEU A CA 1
ATOM 753 C C . LEU A 1 103 ? 4.379 -0.490 17.592 1.00 96.62 103 LEU A C 1
ATOM 755 O O . LEU A 1 103 ? 4.548 -0.171 18.767 1.00 96.62 103 LEU A O 1
ATOM 759 N N . GLN A 1 104 ? 3.885 -1.681 17.236 1.00 96.94 104 GLN A N 1
ATOM 760 C CA . GLN A 1 104 ? 3.563 -2.707 18.229 1.00 96.94 104 GLN A CA 1
ATOM 761 C C . GLN A 1 104 ? 4.806 -3.215 18.961 1.00 96.94 104 GLN A C 1
ATOM 763 O O . GLN A 1 104 ? 4.796 -3.329 20.183 1.00 96.94 104 GLN A O 1
ATOM 768 N N . GLN A 1 105 ? 5.897 -3.490 18.239 1.00 97.50 105 GLN A N 1
ATOM 769 C CA . GLN A 1 105 ? 7.156 -3.910 18.858 1.00 97.50 105 GLN A CA 1
ATOM 770 C C . GLN A 1 105 ? 7.697 -2.854 19.835 1.00 97.50 105 GLN A C 1
ATOM 772 O O . GLN A 1 105 ? 8.260 -3.204 20.868 1.00 97.50 105 GLN A O 1
ATOM 777 N N . ALA A 1 106 ? 7.506 -1.572 19.523 1.00 97.75 106 ALA A N 1
ATOM 778 C CA . ALA A 1 106 ? 7.871 -0.455 20.386 1.00 97.75 106 ALA A CA 1
ATOM 779 C C . ALA A 1 106 ? 6.875 -0.204 21.538 1.00 97.75 106 ALA A C 1
ATOM 781 O O . ALA A 1 106 ? 7.074 0.731 22.309 1.00 97.75 106 ALA A O 1
ATOM 782 N N . GLY A 1 107 ? 5.792 -0.984 21.649 1.00 96.56 107 GLY A N 1
ATOM 783 C CA . GLY A 1 107 ? 4.754 -0.802 22.668 1.00 96.56 107 GLY A CA 1
ATOM 784 C C . GLY A 1 107 ? 3.923 0.475 22.500 1.00 96.56 107 GLY A C 1
ATOM 785 O O . GLY A 1 107 ? 3.308 0.930 23.456 1.00 96.56 107 GLY A O 1
ATOM 786 N N . THR A 1 108 ? 3.928 1.085 21.310 1.00 96.62 108 THR A N 1
ATOM 787 C CA . THR A 1 108 ? 3.203 2.339 21.027 1.00 96.62 108 THR A CA 1
ATOM 788 C C . THR A 1 108 ? 1.725 2.104 20.701 1.00 96.62 108 THR A C 1
ATOM 790 O O . THR A 1 108 ? 0.911 3.005 20.863 1.00 96.62 108 THR A O 1
ATOM 793 N N . LEU A 1 109 ? 1.376 0.905 20.232 1.00 94.94 109 LEU A N 1
ATOM 794 C CA . LEU A 1 109 ? -0.001 0.461 20.011 1.00 94.94 109 LEU A CA 1
ATOM 795 C C . LEU A 1 109 ? -0.097 -1.057 20.189 1.00 94.94 109 LEU A C 1
ATOM 797 O O . LEU A 1 109 ? 0.893 -1.759 19.979 1.00 94.94 109 LEU A O 1
ATOM 801 N N . ASP A 1 110 ? -1.282 -1.575 20.502 1.00 96.12 110 ASP A N 1
ATOM 802 C CA . ASP A 1 110 ? -1.604 -3.001 20.377 1.00 96.12 110 ASP A CA 1
ATOM 803 C C . ASP A 1 110 ? -2.568 -3.198 19.202 1.00 96.12 110 ASP A C 1
ATOM 805 O O . ASP A 1 110 ? -3.669 -2.656 19.179 1.00 96.12 110 ASP A O 1
ATOM 809 N N . ARG A 1 111 ? -2.177 -3.984 18.194 1.00 95.44 111 ARG A N 1
ATOM 810 C CA . ARG A 1 111 ? -2.986 -4.176 16.975 1.00 95.44 111 ARG A CA 1
ATOM 811 C C . ARG A 1 111 ? -4.290 -4.946 17.222 1.00 95.44 111 ARG A C 1
ATOM 813 O O . ARG A 1 111 ? -5.145 -5.009 16.335 1.00 95.44 111 ARG A O 1
ATOM 820 N N . ARG A 1 112 ? -4.443 -5.536 18.410 1.00 96.31 112 ARG A N 1
ATOM 821 C CA . ARG A 1 112 ? -5.665 -6.214 18.859 1.00 96.31 112 ARG A CA 1
ATOM 822 C C . ARG A 1 112 ? -6.676 -5.248 19.474 1.00 96.31 112 ARG A C 1
ATOM 824 O O . ARG A 1 112 ? -7.825 -5.644 19.652 1.00 96.31 112 ARG A O 1
ATOM 831 N N . GLU A 1 113 ? -6.273 -4.015 19.784 1.00 96.25 113 GLU A N 1
ATOM 832 C CA . GLU A 1 113 ? -7.191 -2.991 20.277 1.00 96.25 113 GLU A CA 1
ATOM 833 C C . GLU A 1 113 ? -8.230 -2.604 19.210 1.00 96.25 113 GLU A C 1
ATOM 835 O O . GLU A 1 113 ? -7.937 -2.638 18.004 1.00 96.25 113 GLU A O 1
ATOM 840 N N . PRO A 1 114 ? -9.450 -2.239 19.644 1.00 96.25 114 PRO A N 1
ATOM 841 C CA . PRO A 1 114 ? -10.504 -1.774 18.754 1.00 96.25 114 PRO A CA 1
ATOM 842 C C . PRO A 1 114 ? -10.128 -0.439 18.095 1.00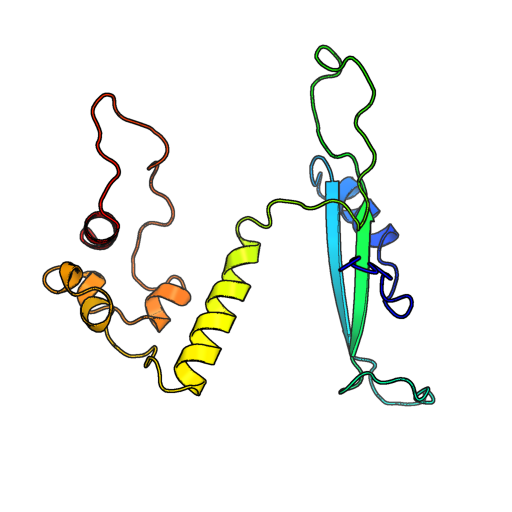 96.25 114 PRO A C 1
ATOM 844 O O . PRO A 1 114 ? -9.461 0.397 18.704 1.00 96.25 114 PRO A O 1
ATOM 847 N N . LEU A 1 115 ? -10.607 -0.184 16.874 1.00 94.44 115 LEU A N 1
ATOM 848 C CA . LEU A 1 115 ? -10.339 1.061 16.145 1.00 94.44 115 LEU A CA 1
ATOM 849 C C . LEU A 1 115 ? -10.761 2.304 16.943 1.00 94.44 115 LEU A C 1
ATOM 851 O O . LEU A 1 115 ? -10.083 3.328 16.860 1.00 94.44 115 LEU A O 1
ATOM 855 N N . ALA A 1 116 ? -11.820 2.215 17.755 1.00 95.12 116 ALA A N 1
ATOM 856 C CA . ALA A 1 116 ? -12.268 3.300 18.627 1.00 95.12 116 ALA A CA 1
ATOM 857 C C . ALA A 1 116 ? -11.231 3.726 19.688 1.00 95.12 116 ALA A C 1
ATOM 859 O O . ALA A 1 116 ? -11.270 4.871 20.135 1.00 95.12 116 ALA A O 1
ATOM 860 N N . ALA A 1 117 ? -10.282 2.857 20.060 1.00 94.12 117 ALA A N 1
ATOM 861 C CA . ALA A 1 117 ? -9.187 3.217 20.966 1.00 94.12 117 ALA A CA 1
ATOM 862 C C . ALA A 1 117 ? -8.214 4.223 20.323 1.00 94.12 117 ALA A C 1
ATOM 864 O O . ALA A 1 117 ? -7.677 5.097 21.001 1.00 94.12 117 ALA A O 1
ATOM 865 N N . PHE A 1 118 ? -8.033 4.141 19.000 1.00 91.75 118 PHE A N 1
ATOM 866 C CA . PHE A 1 118 ? -7.140 5.016 18.230 1.00 91.75 118 PHE A CA 1
ATOM 867 C C . PHE A 1 118 ? -7.871 6.193 17.582 1.00 91.75 118 PHE A C 1
ATOM 869 O O . PHE A 1 118 ? -7.308 7.274 17.411 1.00 91.75 118 PHE A O 1
ATOM 876 N N . LEU A 1 119 ? -9.132 5.984 17.204 1.00 92.31 119 LEU A N 1
ATOM 877 C CA . LEU A 1 119 ? -9.998 6.962 16.560 1.00 92.31 119 LEU A CA 1
ATOM 878 C C . LEU A 1 119 ? -11.290 7.088 17.378 1.00 92.31 119 LEU A C 1
ATOM 880 O O . LEU A 1 119 ? -12.299 6.489 17.005 1.00 92.31 119 LEU A O 1
ATOM 884 N N . PRO A 1 120 ? -11.305 7.896 18.459 1.00 91.25 120 PRO A N 1
ATOM 885 C CA . PRO A 1 120 ? -12.452 7.991 19.369 1.00 91.25 120 PRO A CA 1
ATOM 886 C C . PRO A 1 120 ? -13.781 8.338 18.691 1.00 91.25 120 PRO A C 1
ATOM 888 O O . PRO A 1 120 ? -14.842 7.946 19.161 1.00 91.25 120 PRO A O 1
ATOM 891 N N . LYS A 1 121 ? -13.739 9.020 17.540 1.00 89.12 121 LYS A N 1
ATOM 892 C CA . LYS A 1 121 ? -14.923 9.319 16.719 1.00 89.12 121 LYS A CA 1
ATOM 893 C C . LYS A 1 121 ? -15.646 8.073 16.181 1.00 89.12 121 LYS A C 1
ATOM 895 O O . LYS A 1 121 ? -16.762 8.203 15.696 1.00 89.12 121 LYS A O 1
ATOM 900 N N . LEU A 1 122 ? -15.020 6.897 16.234 1.00 91.12 122 LEU A N 1
ATOM 901 C CA . LEU A 1 122 ? -15.614 5.626 15.818 1.00 91.12 122 LEU A CA 1
ATOM 902 C C . LEU A 1 122 ? -16.334 4.891 16.948 1.00 91.12 122 LEU A C 1
ATOM 904 O O . LEU A 1 122 ? -16.918 3.848 16.673 1.00 91.12 122 LEU 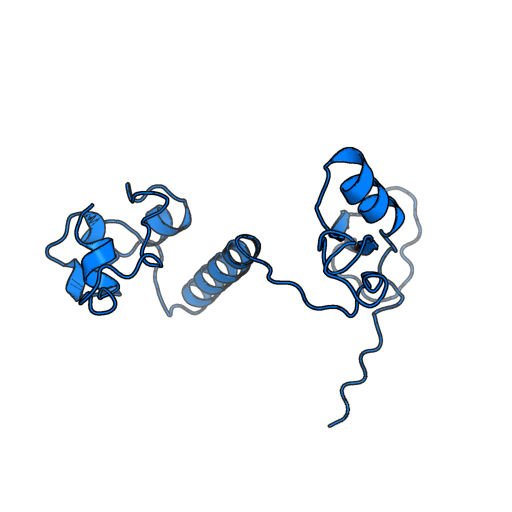A O 1
ATOM 908 N N . ALA A 1 123 ? -16.300 5.392 18.188 1.00 91.38 123 ALA A N 1
ATOM 909 C CA . ALA A 1 123 ? -16.832 4.683 19.356 1.00 91.38 123 ALA A CA 1
ATOM 910 C C . ALA A 1 123 ? -18.278 4.189 19.170 1.00 91.38 123 ALA A C 1
ATOM 912 O O . ALA A 1 123 ? -18.580 3.060 19.545 1.00 91.38 123 ALA A O 1
ATOM 913 N N . ASP A 1 124 ? -19.121 4.987 18.512 1.00 90.44 124 ASP A N 1
ATOM 914 C CA . ASP A 1 124 ? -20.543 4.691 18.290 1.00 90.44 124 ASP A CA 1
ATOM 915 C C . ASP A 1 124 ? -20.838 4.143 16.881 1.00 90.44 124 ASP A C 1
ATOM 917 O O . ASP A 1 124 ? -21.943 4.279 16.357 1.00 90.44 124 ASP A O 1
ATOM 921 N N . THR A 1 125 ? -19.837 3.542 16.236 1.00 88.00 125 THR A N 1
ATOM 922 C CA . THR A 1 125 ? -19.928 3.015 14.866 1.00 88.00 125 THR A CA 1
ATOM 923 C C . THR A 1 125 ? -19.676 1.509 14.862 1.00 88.00 125 THR A C 1
ATOM 925 O O . THR A 1 125 ? -18.943 1.030 15.735 1.00 88.00 125 THR A O 1
ATOM 928 N N . PRO A 1 126 ? -20.213 0.729 13.904 1.00 88.12 126 PRO A N 1
ATOM 929 C CA . PRO A 1 126 ? -19.997 -0.717 13.934 1.00 88.12 126 PRO A CA 1
ATOM 930 C C . PRO A 1 126 ? -18.506 -1.073 13.772 1.00 88.12 126 PRO A C 1
ATOM 932 O O . PRO A 1 126 ? -17.969 -1.900 14.518 1.00 88.12 126 PRO A O 1
ATOM 935 N N . SER A 1 127 ? -17.797 -0.335 12.917 1.00 90.44 1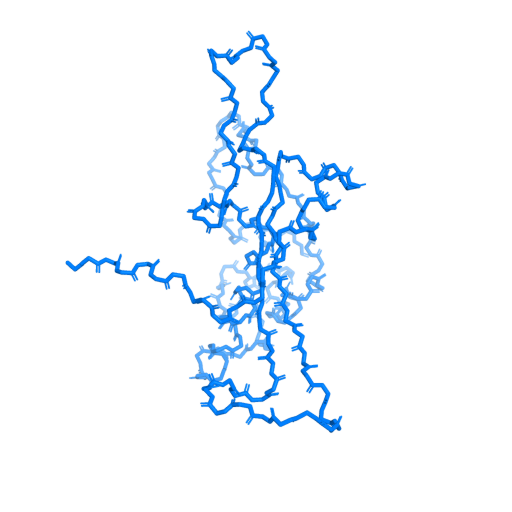27 SER A N 1
ATOM 936 C CA . SER A 1 127 ? -16.343 -0.416 12.744 1.00 90.44 127 SER A CA 1
ATOM 937 C C . SER A 1 127 ? -15.532 -0.051 13.994 1.00 90.44 127 SER A C 1
ATOM 939 O O . SER A 1 127 ? -14.390 -0.491 14.126 1.00 90.44 127 SER A O 1
ATOM 941 N N . GLY A 1 128 ? -16.090 0.702 14.947 1.00 94.12 128 GLY A N 1
ATOM 942 C CA . GLY A 1 128 ? -15.401 1.087 16.183 1.00 94.12 128 GLY A CA 1
ATOM 943 C C . GLY A 1 128 ? -14.904 -0.102 16.999 1.00 94.12 128 GLY A C 1
ATOM 944 O O . GLY A 1 128 ? -13.837 -0.024 17.604 1.00 94.12 128 GLY A O 1
ATOM 945 N N . SER A 1 129 ? -15.648 -1.209 16.960 1.00 94.31 129 SER A N 1
ATOM 946 C CA . SER A 1 129 ? -15.343 -2.459 17.670 1.00 94.31 129 SER A CA 1
ATOM 947 C C . SER A 1 129 ? -14.343 -3.375 16.947 1.00 94.31 129 SER A C 1
ATOM 949 O O . SER A 1 129 ? -13.845 -4.335 17.536 1.00 94.31 129 SER A O 1
ATOM 951 N N . VAL A 1 130 ? -14.034 -3.096 15.678 1.00 95.75 130 VAL A N 1
ATOM 952 C CA . VAL A 1 130 ? -13.130 -3.904 14.851 1.00 95.75 130 VAL A CA 1
ATOM 953 C C . VAL A 1 130 ? -11.686 -3.664 15.285 1.00 95.75 130 VAL A C 1
ATOM 955 O O . VAL A 1 130 ? -11.329 -2.545 15.629 1.00 95.75 130 VAL A O 1
ATOM 958 N N . SER A 1 131 ? -10.828 -4.686 15.263 1.00 96.00 131 SER A N 1
ATOM 959 C CA . SER A 1 131 ? -9.407 -4.508 15.586 1.00 96.00 131 SER A CA 1
ATOM 960 C C . SER A 1 131 ? -8.590 -3.967 14.410 1.00 96.00 131 SER A C 1
ATOM 962 O O . SER A 1 131 ? -8.927 -4.162 13.236 1.00 96.00 131 SER A O 1
ATOM 964 N N . LEU A 1 132 ? -7.447 -3.349 14.713 1.00 94.50 132 LEU A N 1
ATOM 965 C CA . LEU A 1 132 ? -6.497 -2.895 13.692 1.00 94.50 132 LEU A CA 1
ATOM 966 C C . LEU A 1 132 ? -5.960 -4.058 12.828 1.00 94.50 132 LEU A C 1
ATOM 968 O O . LEU A 1 132 ? -5.697 -3.889 11.634 1.00 94.50 132 LEU A O 1
ATOM 972 N N . ASP A 1 133 ? -5.853 -5.260 13.398 1.00 95.50 133 ASP A N 1
ATOM 973 C CA . ASP A 1 133 ? -5.514 -6.484 12.663 1.00 95.50 133 ASP A CA 1
ATOM 974 C C . ASP A 1 133 ? -6.578 -6.879 11.634 1.00 95.50 133 ASP A C 1
ATOM 976 O O . ASP A 1 133 ? -6.242 -7.209 10.496 1.00 95.50 133 ASP A O 1
ATOM 980 N N . LEU A 1 134 ? -7.863 -6.809 11.987 1.00 95.75 134 LEU A N 1
ATOM 981 C CA . LEU A 1 134 ? -8.933 -7.093 11.030 1.00 95.75 134 LEU A CA 1
ATOM 982 C C . LEU A 1 134 ? -8.973 -6.043 9.914 1.00 95.75 134 LEU A C 1
ATOM 984 O O . LEU A 1 134 ? -9.149 -6.408 8.751 1.00 95.75 134 LEU A O 1
ATOM 988 N N . LEU A 1 135 ? -8.735 -4.767 10.232 1.00 93.81 135 LEU A N 1
ATOM 989 C CA . LEU A 1 135 ? -8.614 -3.706 9.229 1.00 93.81 135 LEU A CA 1
ATOM 990 C C . LEU A 1 135 ? -7.457 -3.968 8.257 1.00 93.81 135 LEU A C 1
ATOM 992 O O . LEU A 1 135 ? -7.662 -4.012 7.043 1.00 93.81 135 LEU A O 1
ATOM 996 N N . SER A 1 136 ? -6.250 -4.183 8.782 1.00 93.75 136 SER A N 1
ATOM 997 C CA . SER A 1 136 ? -5.043 -4.393 7.969 1.00 93.75 136 SER A CA 1
ATOM 998 C C . SER A 1 136 ? -5.066 -5.694 7.158 1.00 93.75 136 SER A C 1
ATOM 1000 O O . SER A 1 136 ? -4.410 -5.779 6.121 1.00 93.75 136 SER A O 1
ATOM 1002 N N . ALA A 1 137 ? -5.863 -6.680 7.577 1.00 94.50 137 ALA A N 1
ATOM 1003 C CA . ALA A 1 137 ? -6.080 -7.932 6.858 1.00 94.50 137 ALA A CA 1
ATOM 1004 C C . ALA A 1 137 ? -7.255 -7.894 5.861 1.00 94.50 137 ALA A C 1
ATOM 1006 O O . ALA A 1 137 ? -7.613 -8.945 5.329 1.00 94.50 137 ALA A O 1
ATOM 1007 N N . HIS A 1 138 ? -7.873 -6.729 5.616 1.00 93.19 138 HIS A N 1
ATOM 1008 C CA . HIS A 1 138 ? -9.078 -6.591 4.782 1.00 93.19 138 HIS A CA 1
ATOM 1009 C C . HIS A 1 138 ? -10.271 -7.445 5.267 1.00 93.19 138 HIS A C 1
ATOM 1011 O O . HIS A 1 138 ? -11.064 -7.946 4.475 1.00 93.19 138 HIS A O 1
ATOM 1017 N N . ARG A 1 139 ? -10.405 -7.617 6.586 1.00 93.88 139 ARG A N 1
ATOM 1018 C CA . ARG A 1 139 ? -11.462 -8.399 7.259 1.00 93.88 139 ARG A CA 1
ATOM 1019 C C . ARG A 1 139 ? -12.353 -7.551 8.170 1.00 93.88 139 ARG A C 1
ATOM 1021 O O . ARG A 1 139 ? -13.100 -8.095 8.972 1.00 93.88 139 ARG A O 1
ATOM 1028 N N . ALA A 1 140 ? -12.282 -6.230 8.040 1.00 91.19 140 ALA A N 1
ATOM 1029 C CA . ALA A 1 140 ? -13.087 -5.286 8.812 1.00 91.19 140 ALA A CA 1
ATOM 1030 C C . ALA A 1 140 ? -14.537 -5.131 8.317 1.00 91.19 140 ALA A C 1
ATOM 1032 O O . ALA A 1 140 ? -15.292 -4.388 8.924 1.00 91.19 140 ALA A O 1
ATOM 1033 N N . GLY A 1 141 ? -14.923 -5.772 7.206 1.00 89.00 141 GLY A N 1
ATOM 1034 C CA . GLY A 1 141 ? -16.257 -5.595 6.609 1.00 89.00 141 GLY A CA 1
ATOM 1035 C C . GLY A 1 141 ? -16.441 -4.282 5.837 1.00 89.00 141 GLY A C 1
ATOM 1036 O O . GLY A 1 141 ? -17.530 -4.017 5.342 1.00 89.00 141 GLY A O 1
ATOM 1037 N N . LEU A 1 142 ? -15.378 -3.483 5.694 1.00 85.62 142 LEU A N 1
ATOM 1038 C CA . LEU A 1 142 ? -15.398 -2.223 4.955 1.00 85.62 142 LEU A CA 1
ATOM 1039 C C . LEU A 1 142 ? -15.491 -2.443 3.441 1.00 85.62 142 LEU A C 1
ATOM 1041 O O . LEU A 1 142 ? -14.860 -3.341 2.880 1.00 85.62 142 LEU A O 1
ATOM 1045 N N . GLU A 1 143 ? -16.226 -1.555 2.777 1.00 84.31 143 GLU A N 1
ATOM 1046 C CA . GLU A 1 143 ? -16.285 -1.484 1.320 1.00 84.31 143 GLU A CA 1
ATOM 1047 C C . GLU A 1 143 ? -14.896 -1.198 0.724 1.00 84.31 143 GLU A C 1
ATOM 1049 O O . GLU A 1 143 ? -14.146 -0.352 1.214 1.00 84.31 143 GLU A O 1
ATOM 1054 N N . ALA A 1 144 ? -14.547 -1.900 -0.357 1.00 81.00 144 ALA A N 1
ATOM 1055 C CA . ALA A 1 144 ? -13.203 -1.848 -0.932 1.00 81.00 144 ALA A CA 1
ATOM 1056 C C . ALA A 1 144 ? -12.846 -0.485 -1.551 1.00 81.00 144 ALA A C 1
ATOM 1058 O O . ALA A 1 144 ? -11.677 -0.096 -1.557 1.00 81.00 144 ALA A O 1
ATOM 1059 N N . HIS A 1 145 ? -13.828 0.226 -2.105 1.00 80.31 145 HIS A N 1
ATOM 1060 C CA . HIS A 1 145 ? -13.612 1.500 -2.774 1.00 80.31 145 HIS A CA 1
ATOM 1061 C C . HIS A 1 145 ? -14.868 2.363 -2.711 1.00 80.31 145 HIS A C 1
ATOM 1063 O O . HIS A 1 145 ? -15.941 1.928 -3.112 1.00 80.31 145 HIS A O 1
ATOM 1069 N N . ARG A 1 146 ? -14.697 3.625 -2.315 1.00 74.81 146 ARG A N 1
ATOM 1070 C CA . ARG A 1 146 ? -15.713 4.671 -2.438 1.00 74.81 146 ARG A CA 1
ATOM 1071 C C . ARG A 1 146 ? -15.151 5.814 -3.285 1.00 74.81 146 ARG A C 1
ATOM 1073 O O . ARG A 1 146 ? -13.977 6.156 -3.123 1.00 74.81 146 ARG A O 1
ATOM 1080 N N . PRO A 1 147 ? -15.948 6.423 -4.178 1.00 71.81 147 PRO A N 1
ATOM 1081 C CA . PRO A 1 147 ? -15.471 7.420 -5.132 1.00 71.81 147 PRO A CA 1
ATOM 1082 C C . PRO A 1 147 ? -15.283 8.803 -4.484 1.00 71.81 147 PRO A C 1
ATOM 1084 O O . PRO A 1 147 ? -15.847 9.791 -4.936 1.00 71.81 147 PRO A O 1
ATOM 1087 N N . PHE A 1 148 ? -14.454 8.906 -3.440 1.00 65.62 148 PHE A N 1
ATOM 1088 C CA . PHE A 1 148 ? -14.184 10.171 -2.736 1.00 65.62 148 PHE A CA 1
ATOM 1089 C C . PHE A 1 148 ? -13.508 11.242 -3.607 1.00 65.62 148 PHE A C 1
ATOM 1091 O O . PHE A 1 148 ? -13.450 12.403 -3.217 1.00 65.62 148 PHE A O 1
ATOM 1098 N N . PHE A 1 149 ? -12.989 10.855 -4.776 1.00 68.88 149 PHE A N 1
ATOM 1099 C CA . PHE A 1 149 ? -12.417 11.757 -5.777 1.00 68.88 149 PHE A CA 1
ATOM 1100 C C . PHE A 1 149 ? -13.473 12.392 -6.694 1.00 68.88 149 PHE A C 1
ATOM 1102 O O . PHE A 1 149 ? -13.165 13.344 -7.410 1.00 68.88 14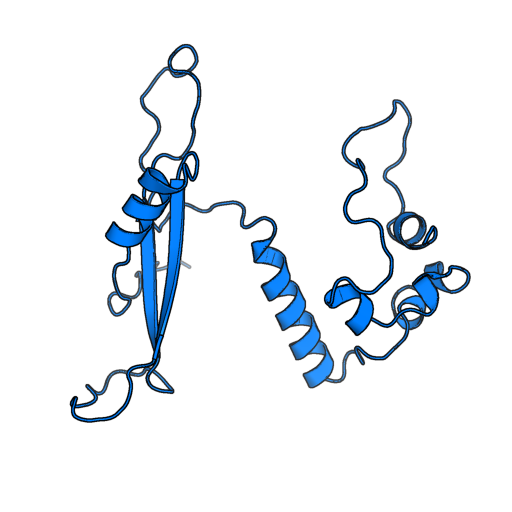9 PHE A O 1
ATOM 1109 N N . VAL A 1 150 ? -14.707 11.877 -6.695 1.00 62.78 150 VAL A N 1
ATOM 1110 C CA . VAL A 1 150 ? -15.831 12.520 -7.373 1.00 62.78 150 VAL A CA 1
ATOM 1111 C C . VAL A 1 150 ? -16.346 13.591 -6.425 1.00 62.78 150 VAL A C 1
ATOM 1113 O O . VAL A 1 150 ? -17.082 13.311 -5.483 1.00 62.78 150 VAL A O 1
ATOM 1116 N N . ALA A 1 151 ? -15.909 14.829 -6.643 1.00 55.44 151 ALA A N 1
ATOM 1117 C CA . ALA A 1 151 ? -16.515 15.964 -5.974 1.00 55.44 151 ALA A CA 1
ATOM 1118 C C . ALA A 1 151 ? -17.964 16.078 -6.465 1.00 55.44 151 ALA A C 1
ATOM 1120 O O . ALA A 1 151 ? -18.209 16.532 -7.583 1.00 55.44 151 ALA A O 1
ATOM 1121 N N . GLU A 1 152 ? -18.934 15.670 -5.649 1.00 55.56 152 GLU A N 1
ATOM 1122 C CA . GLU A 1 152 ? -20.281 16.203 -5.821 1.00 55.56 152 GLU A CA 1
ATOM 1123 C C . GLU A 1 152 ? -20.200 17.715 -5.593 1.00 55.56 152 GLU A C 1
ATOM 1125 O O . GLU A 1 152 ? -19.539 18.177 -4.658 1.00 55.56 152 GLU A O 1
ATOM 1130 N N . ALA A 1 153 ? -20.792 18.509 -6.486 1.00 48.31 153 ALA A N 1
ATOM 1131 C CA . ALA A 1 153 ? -20.734 19.962 -6.387 1.00 48.31 153 ALA A CA 1
ATOM 1132 C C . ALA A 1 153 ? -21.265 20.411 -5.010 1.00 48.31 153 ALA A C 1
ATOM 1134 O O . ALA A 1 153 ? -22.448 20.258 -4.719 1.00 48.31 153 ALA A O 1
ATOM 1135 N N . GLY A 1 154 ? -20.377 20.945 -4.162 1.00 53.56 154 GLY A N 1
ATOM 1136 C CA . GLY A 1 154 ? -20.693 21.363 -2.789 1.00 53.56 154 GLY A CA 1
ATOM 1137 C C . GLY A 1 154 ? -20.275 20.390 -1.676 1.00 53.56 154 GLY A C 1
ATOM 1138 O O . GLY A 1 154 ? -20.490 20.704 -0.508 1.00 53.56 154 GLY A O 1
ATOM 1139 N N . ALA A 1 155 ? -19.655 19.248 -1.989 1.00 53.94 155 ALA A N 1
ATOM 1140 C CA . ALA A 1 155 ? -19.178 18.310 -0.976 1.00 53.94 155 ALA A CA 1
ATOM 1141 C C . ALA A 1 155 ? -17.886 18.799 -0.297 1.00 53.94 155 ALA A C 1
ATOM 1143 O O . ALA A 1 155 ? -16.849 18.997 -0.933 1.00 53.94 155 ALA A O 1
ATOM 1144 N N . THR A 1 156 ? -17.931 18.957 1.024 1.00 58.84 156 THR A N 1
ATOM 1145 C CA . THR A 1 156 ? -16.743 19.060 1.878 1.00 58.84 156 THR A CA 1
ATOM 1146 C C . THR A 1 156 ? -16.015 17.716 1.923 1.00 58.84 156 THR A C 1
ATOM 1148 O O . THR A 1 156 ? -16.650 16.660 1.929 1.00 58.84 156 THR A O 1
ATOM 1151 N N . GLN A 1 157 ? -14.677 17.747 1.971 1.00 56.91 157 GLN A N 1
ATOM 1152 C CA . GLN A 1 157 ? -13.851 16.545 2.116 1.00 56.91 157 GLN A CA 1
ATOM 1153 C C . GLN A 1 157 ? -14.365 15.713 3.307 1.00 56.91 157 GLN A C 1
ATOM 1155 O O . GLN A 1 157 ? -14.488 16.259 4.408 1.00 56.91 157 GLN A O 1
ATOM 1160 N N . PRO A 1 158 ? -14.724 14.431 3.113 1.00 59.81 158 PRO A N 1
ATOM 1161 C CA . PRO A 1 158 ? -15.337 13.654 4.178 1.00 59.81 158 PRO A CA 1
ATOM 1162 C C . PRO A 1 158 ? -14.336 13.427 5.312 1.00 59.81 158 PRO A C 1
ATOM 1164 O O . PRO A 1 158 ? -13.175 13.092 5.076 1.00 59.81 158 PRO A O 1
ATOM 1167 N N . ASP A 1 159 ? -14.800 13.594 6.552 1.00 66.19 159 ASP A N 1
ATOM 1168 C CA . ASP A 1 159 ? -14.046 13.204 7.744 1.00 66.19 159 ASP A CA 1
ATOM 1169 C C . ASP A 1 159 ? -13.741 11.701 7.662 1.00 66.19 159 ASP A C 1
ATOM 1171 O O . ASP A 1 159 ? -14.650 10.894 7.450 1.00 66.19 159 ASP A O 1
ATOM 1175 N N . ALA A 1 160 ? -12.474 11.317 7.835 1.00 59.97 160 ALA A N 1
ATOM 1176 C CA . ALA A 1 160 ? -12.048 9.918 7.838 1.00 59.97 160 ALA A CA 1
ATOM 1177 C C . ALA A 1 160 ? -12.850 9.078 8.846 1.00 59.97 160 ALA A C 1
ATOM 1179 O O . ALA A 1 160 ? -13.147 7.914 8.580 1.00 59.97 160 ALA A O 1
ATOM 1180 N N . ALA A 1 161 ? -13.276 9.683 9.960 1.00 57.41 161 ALA A N 1
ATOM 1181 C CA . ALA A 1 161 ? -14.156 9.021 10.912 1.00 57.41 161 ALA A CA 1
ATOM 1182 C C . ALA A 1 161 ? -15.547 8.727 10.333 1.00 57.41 161 ALA A C 1
ATOM 1184 O O . ALA A 1 161 ? -16.082 7.655 10.570 1.00 57.41 161 ALA A O 1
ATOM 1185 N N . ARG A 1 162 ? -16.115 9.628 9.522 1.00 64.62 162 ARG A N 1
ATOM 1186 C CA . ARG A 1 162 ? -17.418 9.420 8.870 1.00 64.62 162 ARG A CA 1
ATOM 1187 C C . ARG A 1 162 ? -17.360 8.300 7.830 1.00 64.62 162 ARG A C 1
ATOM 1189 O O . ARG A 1 162 ? -18.309 7.546 7.690 1.00 64.62 162 ARG A O 1
ATOM 1196 N N . VAL A 1 163 ? -16.238 8.178 7.121 1.00 64.56 163 VAL A N 1
ATOM 1197 C CA . VAL A 1 163 ? -16.018 7.099 6.140 1.00 64.56 163 VAL A CA 1
ATOM 1198 C C . VAL A 1 163 ? -15.977 5.730 6.811 1.00 64.56 163 VAL A C 1
ATOM 1200 O O . VAL A 1 163 ? -16.534 4.770 6.289 1.00 64.56 163 VAL A O 1
ATOM 1203 N N . LEU A 1 164 ? -15.320 5.653 7.965 1.00 61.44 164 LEU A N 1
ATOM 1204 C CA . LEU A 1 164 ? -15.210 4.429 8.748 1.00 61.44 164 LEU A CA 1
ATOM 1205 C C . LEU A 1 164 ? -16.460 4.170 9.607 1.00 61.44 164 LEU A C 1
ATOM 1207 O O . LEU A 1 164 ? -16.609 3.070 10.108 1.00 61.44 164 LEU A O 1
ATOM 1211 N N . ALA A 1 165 ? -17.360 5.143 9.771 1.00 58.81 165 ALA A N 1
ATOM 1212 C CA . ALA A 1 165 ? -18.529 5.026 10.640 1.00 58.81 165 ALA A CA 1
ATOM 1213 C C . ALA A 1 165 ? -19.690 4.187 10.072 1.00 58.81 165 ALA A C 1
ATOM 1215 O O . ALA A 1 165 ? -20.557 3.755 10.826 1.00 58.81 165 ALA A O 1
ATOM 1216 N N . GLU A 1 166 ? -19.752 4.011 8.751 1.00 54.56 166 GLU A N 1
ATOM 1217 C CA . GLU A 1 166 ? -20.935 3.493 8.041 1.00 54.56 166 GLU A CA 1
ATOM 1218 C C . GLU A 1 166 ? -20.868 1.994 7.688 1.00 54.56 166 GLU A C 1
ATOM 1220 O O . GLU A 1 166 ? -21.672 1.523 6.881 1.00 54.56 166 GLU A O 1
ATOM 1225 N N . ALA A 1 167 ? -19.928 1.244 8.268 1.00 48.50 167 ALA A N 1
ATOM 1226 C CA . ALA A 1 167 ? -19.851 -0.217 8.175 1.00 48.50 167 ALA A CA 1
ATOM 1227 C C . ALA A 1 167 ? -19.872 -0.826 9.565 1.00 48.50 167 ALA A C 1
ATOM 1229 O O . ALA A 1 167 ? -20.564 -1.855 9.719 1.00 48.50 167 ALA A O 1
#

Foldseek 3Di:
DDPPPPDDPQADECAVVFVCCCVVVVPPAKDKDKDKDADDDDDDDDDPDDDPRRIHIHIWMFGFDDPDDPVPDPDDGDTDGPPDDDDCVCVCLVVVVVVVVVCVVVVVDDQQQFVCVVVVLQCQALSRRPGNVCVSVVNSPADPDDPLVPDDPPDDRDDPSVSSRHD

pLDDT: mean 76.15, std 17.97, range [31.14, 97.75]

Sequence (167 aa):
MRHDSTIDTTAANLRSVAELVVADHAAAPCAVVGGAVRGSREGLPVSTTSEADGWRFGWGAAGVLWTRPPALLRTEPPSASTHHIFDLASLTKPIVALTLARLQQAGTLDRREPLAAFLPKLADTPSGSVSLDLLSAHRAGLEAHRPFFVAEAGATQPDAARVLAEA

Secondary structure (DSSP, 8-state):
--------TTSEE-HHHHHHHHHHH--SSEEEEEEEEE---SS----SS--GGGEEEEEEEEEBS----GGG-SSPPPBP-TT-----GGGHHHHHHHHHHHHHHTTS--TTSBHHHH-GGGTTSGGGGSBHHHHHTT-S---S---TTS--TTPPPPPHHHHHHT-

Radius of gyration: 22.46 Å; chains: 1; bounding box: 54×48×55 Å